Protein AF-A0A917VV11-F1 (afdb_monomer_lite)

Foldseek 3Di:
DDDDPDDPPVPPPDLVVQLVVQLVVLVVCVVVVQWDDDNSSVLSVVLSVLVVVVVVCPPPPPDPPVVSVVVSCVVSCCVTGNDHD

Organism: NCBI:txid382504

Secondary structure (DSSP, 8-state):
----------PPPPHHHHHHHHHHHHHHHHHTTSB-S--HHHHHHHHHHHHHHHHTTTT-TT--HHHHHHHHHHHHHHHHBSS--

InterPro domains:
  IPR036271 Tetracyclin repressor-like, C-terminal domain superfamily [SSF48498] (16-76)

pLDDT: mean 88.15, std 16.26, range [47.91, 98.44]

Sequence (85 aa):
MYFQPESASAAPPPADGLVRHLEGFLRSGQETGEFRPFATRPMAIAIRAAVDAAGGRIADPGFDIDSYTTELVTMVDRATRKNPS

Structure (mmCIF, N/CA/C/O backbone):
data_AF-A0A917VV11-F1
#
_entry.id   AF-A0A917VV11-F1
#
loop_
_atom_site.group_PDB
_atom_site.id
_atom_site.type_symbol
_atom_site.label_atom_id
_atom_site.label_alt_id
_atom_site.label_comp_id
_atom_site.label_asym_id
_atom_site.label_entity_id
_atom_site.label_seq_id
_atom_site.pdbx_PDB_ins_code
_atom_site.Cartn_x
_atom_site.Cartn_y
_atom_site.Cartn_z
_atom_site.occupancy
_atom_site.B_iso_or_equiv
_atom_site.auth_seq_id
_atom_site.auth_comp_id
_atom_site.auth_asym_id
_atom_site.auth_atom_id
_atom_site.pdbx_PDB_model_num
ATOM 1 N N . MET A 1 1 ? 40.333 28.365 12.463 1.00 47.91 1 MET A N 1
ATOM 2 C CA . MET A 1 1 ? 39.704 27.072 12.801 1.00 47.91 1 MET A CA 1
ATOM 3 C C . MET A 1 1 ? 38.197 27.254 12.733 1.00 47.91 1 MET A C 1
ATOM 5 O O . MET A 1 1 ? 37.653 27.875 13.633 1.00 47.91 1 MET A O 1
ATOM 9 N N . TYR A 1 2 ? 37.543 26.787 11.668 1.00 49.59 2 TYR A N 1
ATOM 10 C CA . TYR A 1 2 ? 36.083 26.671 11.636 1.00 49.59 2 TYR A CA 1
ATOM 11 C C . TYR A 1 2 ? 35.733 25.190 11.738 1.00 49.59 2 TYR A C 1
ATOM 13 O O . TYR A 1 2 ? 36.101 24.405 10.869 1.00 49.59 2 TYR A O 1
ATOM 21 N N . PHE A 1 3 ? 35.064 24.818 12.825 1.00 60.38 3 PHE A N 1
ATOM 22 C CA . PHE A 1 3 ? 34.352 23.555 12.929 1.00 60.38 3 PHE A CA 1
ATOM 23 C C . PHE A 1 3 ? 33.068 23.706 12.111 1.00 60.38 3 PHE A C 1
ATOM 25 O O . PHE A 1 3 ? 32.163 24.438 12.508 1.00 60.38 3 PHE A O 1
ATOM 32 N N . GLN A 1 4 ? 33.018 23.076 10.941 1.00 53.56 4 GLN A N 1
ATOM 33 C CA . GLN A 1 4 ? 31.760 22.804 10.257 1.00 53.56 4 GLN A CA 1
ATOM 34 C C . GLN A 1 4 ? 31.357 21.376 10.641 1.00 53.56 4 GLN A C 1
ATOM 36 O O . GLN A 1 4 ? 32.012 20.443 10.175 1.00 53.56 4 GLN A O 1
ATOM 41 N N . PRO A 1 5 ? 30.350 21.160 11.509 1.00 51.62 5 PRO A N 1
ATOM 42 C CA . PRO A 1 5 ? 29.795 19.831 11.668 1.00 51.62 5 PRO A CA 1
ATOM 43 C C . PRO A 1 5 ? 28.954 19.525 10.431 1.00 51.62 5 PRO A C 1
ATOM 45 O O . PRO A 1 5 ? 28.000 20.235 10.122 1.00 51.62 5 PRO A O 1
ATOM 48 N N . GLU A 1 6 ? 29.421 18.505 9.723 1.00 51.50 6 GLU A N 1
ATOM 49 C CA . GLU A 1 6 ? 28.765 17.643 8.745 1.00 51.50 6 GLU A CA 1
ATOM 50 C C . GLU A 1 6 ? 27.438 18.133 8.156 1.00 51.50 6 GLU A C 1
ATOM 52 O O . GLU A 1 6 ? 26.397 18.192 8.815 1.00 51.50 6 GLU A O 1
ATOM 57 N N . SER A 1 7 ? 27.474 18.355 6.839 1.00 52.09 7 SER A N 1
ATOM 58 C CA . SER A 1 7 ? 26.332 18.152 5.956 1.00 52.09 7 SER A CA 1
ATOM 59 C C . SER A 1 7 ? 25.566 16.920 6.425 1.00 52.09 7 SER A C 1
ATOM 61 O O . SER A 1 7 ? 26.107 15.818 6.375 1.00 52.09 7 SER A O 1
ATOM 63 N N . ALA A 1 8 ? 24.336 17.107 6.910 1.00 58.66 8 ALA A N 1
ATOM 64 C CA . ALA A 1 8 ? 23.449 16.002 7.229 1.00 58.66 8 ALA A CA 1
ATOM 65 C C . ALA A 1 8 ? 23.375 15.109 5.990 1.00 58.66 8 ALA A C 1
ATOM 67 O O . ALA A 1 8 ? 22.789 15.476 4.971 1.00 58.66 8 ALA A O 1
ATOM 68 N N . SER A 1 9 ? 24.077 13.981 6.069 1.00 52.19 9 SER A N 1
ATOM 69 C CA . SER A 1 9 ? 24.093 12.956 5.050 1.00 52.19 9 SER A CA 1
ATOM 70 C C . SER A 1 9 ? 22.646 12.635 4.714 1.00 52.19 9 SER A C 1
ATOM 72 O O . SER A 1 9 ? 21.861 12.289 5.599 1.00 52.19 9 SER A O 1
ATOM 74 N N . ALA A 1 10 ? 22.298 12.749 3.435 1.00 62.38 10 ALA A N 1
ATOM 75 C CA . ALA A 1 10 ? 21.037 12.291 2.867 1.00 62.38 10 ALA A CA 1
ATOM 76 C C . ALA A 1 10 ? 20.962 10.751 2.870 1.00 62.38 10 ALA A C 1
ATOM 78 O O . ALA A 1 10 ? 20.504 10.133 1.910 1.00 62.38 10 ALA A O 1
ATOM 79 N N . ALA A 1 11 ? 21.458 10.113 3.933 1.00 52.53 11 ALA A N 1
ATOM 80 C CA . ALA A 1 11 ? 21.179 8.727 4.202 1.00 52.53 11 ALA A CA 1
ATOM 81 C C . ALA A 1 11 ? 19.655 8.614 4.317 1.00 52.53 11 ALA A C 1
ATOM 83 O O . ALA A 1 11 ? 19.042 9.392 5.062 1.00 52.53 11 ALA A O 1
ATOM 84 N N . PRO A 1 12 ? 19.021 7.695 3.568 1.00 58.41 12 PRO A N 1
ATOM 85 C CA . PRO A 1 12 ? 17.600 7.469 3.724 1.00 58.41 12 PRO A CA 1
ATOM 86 C C . PRO A 1 12 ? 17.330 7.213 5.211 1.00 58.41 12 PRO A C 1
ATOM 88 O O . PRO A 1 12 ? 18.139 6.543 5.868 1.00 58.41 12 PRO A O 1
ATOM 91 N N . PRO A 1 13 ? 16.240 7.770 5.768 1.00 56.34 13 PRO A N 1
ATOM 92 C CA . PRO A 1 13 ? 15.900 7.530 7.159 1.00 56.34 13 PRO A CA 1
ATOM 93 C C . PRO A 1 13 ? 15.936 6.020 7.415 1.00 56.34 13 PRO A C 1
ATOM 95 O O . PRO A 1 13 ? 15.535 5.254 6.529 1.00 56.34 13 PRO A O 1
ATOM 98 N N . PRO A 1 14 ? 16.416 5.575 8.593 1.00 64.88 14 PRO A N 1
ATOM 99 C CA . PRO A 1 14 ? 16.458 4.158 8.920 1.00 64.88 14 PRO A CA 1
ATOM 100 C C . PRO A 1 14 ? 15.112 3.526 8.571 1.00 64.88 14 PRO A C 1
ATOM 102 O O . PRO A 1 14 ? 14.077 4.133 8.854 1.00 64.88 14 PRO A O 1
ATOM 105 N N . ALA A 1 15 ? 15.103 2.339 7.959 1.00 69.12 15 ALA A N 1
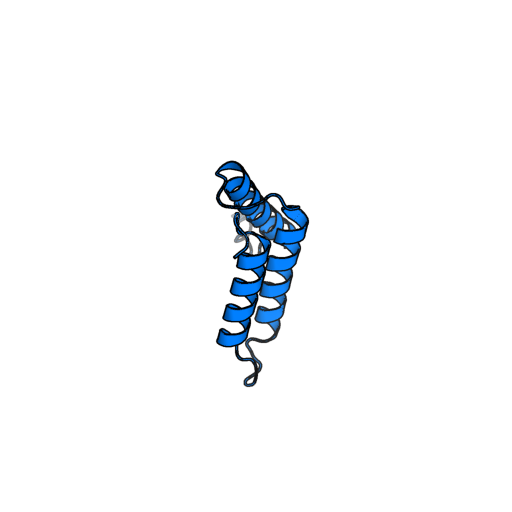ATOM 106 C CA . ALA A 1 15 ? 13.866 1.694 7.499 1.00 69.12 15 ALA A CA 1
ATOM 107 C C . ALA A 1 15 ? 12.784 1.644 8.600 1.00 69.12 15 ALA A C 1
ATOM 109 O O . ALA A 1 15 ? 11.593 1.804 8.338 1.00 69.12 15 ALA A O 1
ATOM 110 N N . ASP A 1 16 ? 13.214 1.540 9.858 1.00 81.56 16 ASP A N 1
ATOM 111 C CA . ASP A 1 16 ? 12.371 1.599 11.050 1.00 81.56 16 ASP A CA 1
ATOM 112 C C . ASP A 1 16 ? 11.635 2.949 11.241 1.00 81.56 16 ASP A C 1
ATOM 114 O O . ASP A 1 16 ? 10.488 2.977 11.680 1.00 81.56 16 ASP A O 1
ATOM 118 N N . GLY A 1 17 ? 12.229 4.081 10.851 1.00 90.81 17 GLY A N 1
ATOM 119 C CA . GLY A 1 17 ? 11.578 5.397 10.851 1.00 90.81 17 GLY A CA 1
ATOM 120 C C . GLY A 1 17 ? 10.452 5.516 9.820 1.00 90.81 17 GLY A C 1
ATOM 121 O O . GLY A 1 17 ? 9.391 6.053 10.133 1.00 90.81 17 GLY A O 1
ATOM 122 N N . LEU A 1 18 ? 10.649 4.959 8.622 1.00 93.38 18 LEU A N 1
ATOM 123 C CA . LEU A 1 18 ? 9.638 4.950 7.555 1.00 93.38 18 LEU A CA 1
ATOM 124 C C . LEU A 1 18 ? 8.464 4.040 7.914 1.00 93.38 18 LEU A C 1
ATOM 126 O O . LEU A 1 18 ? 7.307 4.421 7.742 1.00 93.38 18 LEU A O 1
ATOM 130 N N . VAL A 1 19 ? 8.761 2.871 8.486 1.00 96.81 19 VAL A N 1
ATOM 131 C CA . VAL A 1 19 ? 7.740 1.958 9.010 1.00 96.81 19 VAL A CA 1
ATOM 132 C C . VAL A 1 19 ? 6.937 2.621 10.128 1.00 96.81 19 VAL A C 1
ATOM 134 O O . VAL A 1 19 ? 5.713 2.559 10.093 1.00 96.81 19 VAL A O 1
ATOM 137 N N . ARG A 1 20 ? 7.585 3.294 11.092 1.00 96.81 20 ARG A N 1
ATOM 138 C CA . ARG A 1 20 ? 6.877 4.022 12.162 1.00 96.81 20 ARG A CA 1
ATOM 139 C C . ARG A 1 20 ? 5.963 5.117 11.624 1.00 96.81 20 ARG A C 1
ATOM 141 O O 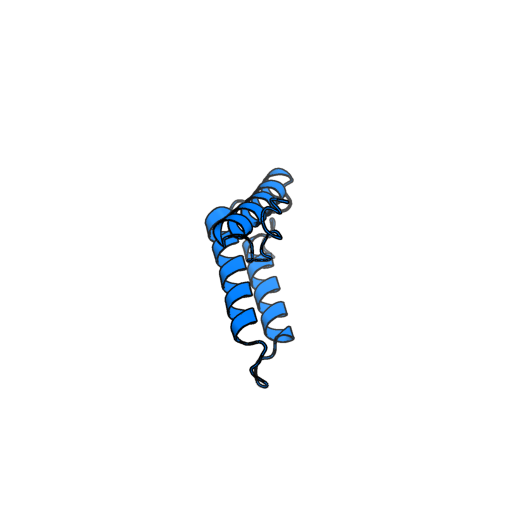. ARG A 1 20 ? 4.846 5.269 12.107 1.00 96.81 20 ARG A O 1
ATOM 148 N N . HIS A 1 21 ? 6.435 5.887 10.647 1.00 96.50 21 HIS A N 1
ATOM 149 C CA . HIS A 1 21 ? 5.638 6.958 10.060 1.00 96.50 21 HIS A CA 1
ATOM 150 C C . HIS A 1 21 ? 4.388 6.404 9.363 1.00 96.50 21 HIS A C 1
ATOM 152 O O . HIS A 1 21 ? 3.278 6.867 9.620 1.00 96.50 21 HIS A O 1
ATOM 158 N N . LEU A 1 22 ? 4.554 5.344 8.565 1.00 97.38 22 LEU A N 1
ATOM 159 C CA . LEU A 1 22 ? 3.441 4.664 7.908 1.00 97.38 22 LEU A CA 1
ATOM 160 C C . LEU A 1 22 ? 2.479 4.007 8.908 1.00 97.38 22 LEU A C 1
ATOM 162 O O . LEU A 1 22 ? 1.266 4.096 8.743 1.00 97.38 22 LEU A O 1
ATOM 166 N N . GLU A 1 23 ? 2.998 3.396 9.975 1.00 98.31 23 GLU A N 1
ATOM 167 C CA . GLU A 1 23 ? 2.181 2.865 11.071 1.00 98.31 23 GLU A CA 1
ATOM 168 C C . GLU A 1 23 ? 1.281 3.954 11.681 1.00 98.31 23 GLU A C 1
ATOM 170 O O . GLU A 1 23 ? 0.110 3.691 11.958 1.00 98.31 23 GLU A O 1
ATOM 175 N N . GLY A 1 24 ? 1.805 5.175 11.847 1.00 98.00 24 GLY A N 1
ATOM 176 C CA . GLY A 1 24 ? 1.052 6.335 12.327 1.00 98.00 24 GLY A CA 1
ATOM 177 C C . GLY A 1 24 ? -0.119 6.708 11.416 1.00 98.00 24 GLY A C 1
ATOM 178 O O . GLY A 1 24 ? -1.231 6.897 11.905 1.00 98.00 24 GLY A O 1
ATOM 179 N N . PHE A 1 25 ? 0.091 6.735 10.096 1.00 97.56 25 PHE A N 1
ATOM 180 C CA . PHE A 1 25 ? -0.993 6.988 9.138 1.00 97.56 25 PHE A CA 1
ATOM 181 C C . PHE A 1 25 ? -2.066 5.902 9.166 1.00 97.56 25 PHE A C 1
ATOM 183 O O . PHE A 1 25 ? -3.256 6.208 9.207 1.00 97.56 25 PHE A O 1
ATOM 190 N N . LEU A 1 26 ? -1.658 4.632 9.195 1.00 98.00 26 LEU A N 1
ATOM 191 C CA . LEU A 1 26 ? -2.596 3.511 9.255 1.00 98.00 26 LEU A CA 1
ATOM 192 C C . LEU A 1 26 ? -3.42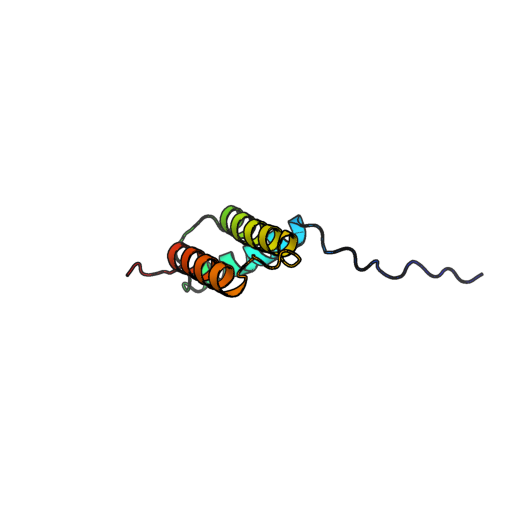9 3.540 10.542 1.00 98.00 26 LEU A C 1
ATOM 194 O O . LEU A 1 26 ? -4.619 3.237 10.511 1.00 98.00 26 LEU A O 1
ATOM 198 N N . ARG A 1 27 ? -2.816 3.927 11.665 1.00 98.44 27 ARG A N 1
ATOM 199 C CA . ARG A 1 27 ? -3.505 4.103 12.947 1.00 98.44 27 ARG A CA 1
ATOM 200 C C . ARG A 1 27 ? -4.503 5.256 12.892 1.00 98.44 27 ARG A C 1
ATOM 202 O O . ARG A 1 27 ? -5.653 5.059 13.266 1.00 98.44 27 ARG A O 1
ATOM 209 N N . SER A 1 28 ? -4.098 6.404 12.352 1.00 97.94 28 SER A N 1
ATOM 210 C CA . SER A 1 28 ? -4.993 7.550 12.179 1.00 97.94 28 SER A CA 1
ATOM 211 C C . SER A 1 28 ? -6.211 7.194 11.319 1.00 97.94 28 SER A C 1
ATOM 213 O O . SER A 1 28 ? -7.329 7.484 11.728 1.00 97.94 28 SER A O 1
ATOM 215 N N . GLY A 1 29 ? -6.032 6.471 10.206 1.00 96.12 29 GLY A N 1
ATOM 216 C CA . GLY A 1 29 ? -7.153 6.019 9.372 1.00 96.12 29 GLY A CA 1
ATOM 217 C C . GLY A 1 29 ? -8.097 5.026 10.070 1.00 96.12 29 GLY A C 1
ATOM 218 O O . GLY A 1 29 ? -9.290 4.977 9.771 1.00 96.12 29 GLY A O 1
ATOM 219 N N . GLN A 1 30 ? -7.604 4.235 11.031 1.00 97.38 30 GLN A N 1
ATOM 220 C CA . GLN A 1 30 ? -8.472 3.414 11.888 1.00 97.38 30 GLN A CA 1
ATOM 221 C C . GLN A 1 30 ? -9.251 4.272 12.891 1.00 97.38 30 GLN A C 1
ATOM 223 O O . GLN A 1 30 ? -10.442 4.041 13.091 1.00 97.38 30 GLN A O 1
ATOM 228 N N . GLU A 1 31 ? -8.602 5.268 13.498 1.00 97.19 31 GLU A N 1
ATOM 229 C CA . GLU A 1 31 ? -9.208 6.186 14.471 1.00 97.19 31 GLU A CA 1
ATOM 230 C C . GLU A 1 31 ? -10.295 7.071 13.839 1.00 97.19 31 GLU A C 1
ATOM 232 O O . GLU A 1 31 ? -11.330 7.304 14.463 1.00 97.19 31 GLU A O 1
ATOM 237 N N . THR A 1 32 ? -10.114 7.503 12.586 1.00 96.38 32 THR A N 1
ATOM 238 C CA . THR A 1 32 ? -11.131 8.243 11.812 1.00 96.38 32 THR A CA 1
ATOM 239 C C . THR A 1 32 ? -12.206 7.333 11.214 1.00 96.38 32 THR A C 1
ATOM 241 O O . THR A 1 32 ? -13.227 7.807 10.711 1.00 96.38 32 THR A O 1
ATOM 244 N N . GLY A 1 33 ? -12.022 6.012 11.294 1.00 94.62 33 GLY A N 1
ATOM 245 C CA . GLY A 1 33 ? -12.963 5.026 10.778 1.00 94.62 33 GLY A CA 1
ATOM 246 C C . GLY A 1 33 ? -12.992 4.930 9.252 1.00 94.62 33 GLY A C 1
ATOM 247 O O . GLY A 1 33 ? -14.004 4.466 8.720 1.00 94.62 33 GLY A O 1
ATOM 248 N N . GLU A 1 34 ? -11.925 5.351 8.570 1.00 94.38 34 GLU A N 1
ATOM 249 C CA . GLU A 1 34 ? -11.673 5.120 7.139 1.00 94.38 34 GLU A CA 1
ATOM 250 C C . GLU A 1 34 ? -11.255 3.664 6.885 1.00 94.38 34 GLU A C 1
ATOM 252 O O . GLU A 1 34 ? -11.669 3.035 5.909 1.00 94.38 34 GLU A O 1
ATOM 257 N N . PHE A 1 35 ? -10.488 3.100 7.818 1.00 97.19 35 PHE A N 1
ATOM 258 C CA . PHE A 1 35 ? -9.981 1.738 7.757 1.00 97.19 35 PHE A CA 1
ATOM 259 C C . PHE A 1 35 ? -10.697 0.793 8.723 1.00 97.19 35 PHE A C 1
ATOM 261 O O . PHE A 1 35 ? -11.142 1.176 9.806 1.00 97.19 35 PHE A O 1
ATOM 268 N N . ARG A 1 36 ? -10.772 -0.489 8.350 1.00 96.88 36 ARG A N 1
ATOM 269 C CA . ARG A 1 36 ? -11.176 -1.558 9.275 1.00 96.88 36 ARG A CA 1
ATOM 270 C C . ARG A 1 36 ? -10.093 -1.804 10.341 1.00 96.88 36 ARG A C 1
ATOM 272 O O . ARG A 1 36 ? -8.930 -1.456 10.130 1.00 96.88 36 ARG A O 1
ATOM 279 N N . PRO A 1 37 ? -10.409 -2.530 11.426 1.00 96.81 37 PRO A N 1
ATOM 280 C CA . PRO A 1 37 ? -9.390 -3.023 12.347 1.00 96.81 37 PRO A CA 1
ATOM 281 C C . PRO A 1 37 ? -8.419 -4.010 11.672 1.00 96.81 37 PRO A C 1
ATOM 283 O O . PRO A 1 37 ? -8.834 -4.995 11.055 1.00 96.81 37 PRO A O 1
ATOM 286 N N . PHE A 1 38 ? -7.119 -3.759 11.821 1.00 96.88 38 PHE A N 1
ATOM 287 C CA . PHE A 1 38 ? -5.999 -4.645 11.478 1.00 96.88 38 PHE A CA 1
ATOM 288 C C . PHE A 1 38 ? -4.747 -4.260 12.282 1.00 96.88 38 PHE A C 1
ATOM 290 O O . PHE A 1 38 ? -4.661 -3.162 12.832 1.00 96.88 38 PHE A O 1
ATOM 297 N N . ALA A 1 39 ? -3.745 -5.138 12.330 1.00 97.88 39 ALA A N 1
ATOM 298 C CA . ALA A 1 39 ? -2.469 -4.821 12.967 1.00 97.88 39 ALA A CA 1
ATOM 299 C C . ALA A 1 39 ? -1.673 -3.815 12.108 1.00 97.88 39 ALA A C 1
ATOM 301 O O . ALA A 1 39 ? -1.141 -4.168 11.054 1.00 97.88 39 ALA A O 1
ATOM 302 N N . THR A 1 40 ? -1.596 -2.557 12.552 1.00 98.06 40 THR A N 1
ATOM 303 C CA . THR A 1 40 ? -0.996 -1.445 11.789 1.00 98.06 40 THR A CA 1
ATOM 304 C C . THR A 1 40 ? 0.495 -1.637 11.527 1.00 98.06 40 THR A C 1
ATOM 306 O O . THR A 1 40 ? 0.952 -1.401 10.412 1.00 98.06 40 THR A O 1
ATOM 309 N N . ARG A 1 41 ? 1.255 -2.127 12.515 1.00 97.19 41 ARG A N 1
ATOM 310 C CA . ARG A 1 41 ? 2.704 -2.340 12.380 1.00 97.19 41 ARG A CA 1
ATOM 311 C C . ARG A 1 41 ? 3.057 -3.413 11.334 1.00 97.19 41 ARG A C 1
ATOM 313 O O . ARG A 1 41 ? 3.841 -3.097 10.441 1.00 97.19 41 ARG A O 1
ATOM 320 N N . PRO A 1 42 ? 2.485 -4.634 11.360 1.00 97.88 42 PRO A N 1
ATOM 321 C CA . PRO A 1 42 ? 2.674 -5.602 10.278 1.00 97.88 42 PRO A CA 1
ATOM 322 C C . PRO A 1 42 ? 2.269 -5.073 8.897 1.00 97.88 42 PRO A C 1
ATOM 324 O O . PRO A 1 42 ? 2.999 -5.288 7.935 1.00 97.88 42 PRO A O 1
ATOM 327 N N . MET A 1 43 ? 1.153 -4.340 8.797 1.00 98.12 43 MET A N 1
ATOM 328 C CA . MET A 1 43 ? 0.709 -3.754 7.526 1.00 98.12 43 MET A CA 1
ATOM 329 C C . MET A 1 43 ? 1.703 -2.706 6.995 1.00 98.12 43 MET A C 1
ATOM 331 O O . MET A 1 43 ? 2.045 -2.724 5.815 1.00 98.12 43 MET A O 1
ATOM 335 N N . ALA A 1 44 ? 2.241 -1.847 7.867 1.00 98.19 44 ALA A N 1
ATOM 336 C CA . ALA A 1 44 ? 3.271 -0.876 7.500 1.00 98.19 44 ALA A CA 1
ATOM 337 C C . ALA A 1 44 ? 4.557 -1.553 6.996 1.00 98.19 44 ALA A C 1
ATOM 339 O O . ALA A 1 44 ? 5.133 -1.123 5.998 1.00 98.19 44 ALA A O 1
ATOM 340 N N . ILE A 1 45 ? 4.993 -2.631 7.659 1.00 97.75 45 ILE A N 1
ATOM 341 C CA . ILE A 1 45 ? 6.154 -3.422 7.225 1.00 97.75 45 ILE A CA 1
ATOM 342 C C . ILE A 1 45 ? 5.896 -4.032 5.843 1.00 97.75 45 ILE A C 1
ATOM 344 O O . ILE A 1 45 ? 6.759 -3.936 4.975 1.00 97.75 45 ILE A O 1
ATOM 348 N N . ALA A 1 46 ? 4.716 -4.618 5.624 1.00 98.00 46 ALA A N 1
ATOM 349 C CA . ALA A 1 46 ? 4.362 -5.251 4.356 1.00 98.00 46 ALA A CA 1
ATOM 350 C C . ALA A 1 46 ? 4.366 -4.253 3.187 1.00 98.00 46 ALA A C 1
ATOM 352 O O . ALA A 1 46 ? 5.006 -4.506 2.167 1.00 98.00 46 ALA A O 1
ATOM 353 N N . ILE A 1 47 ? 3.723 -3.092 3.357 1.00 97.69 47 ILE A N 1
ATOM 354 C CA . ILE A 1 47 ? 3.715 -2.023 2.348 1.00 97.69 47 ILE A CA 1
ATOM 355 C C . ILE A 1 47 ? 5.144 -1.547 2.066 1.00 97.69 47 ILE A C 1
ATOM 357 O O . ILE A 1 47 ? 5.540 -1.430 0.907 1.00 97.69 47 ILE A O 1
ATOM 361 N N . ARG A 1 48 ? 5.944 -1.300 3.114 1.00 96.25 48 ARG A N 1
ATOM 362 C CA . ARG A 1 48 ? 7.315 -0.812 2.941 1.00 96.25 48 ARG A CA 1
ATOM 363 C C . ARG A 1 48 ? 8.191 -1.819 2.197 1.00 96.25 48 ARG A C 1
ATOM 365 O O . ARG A 1 48 ? 8.876 -1.433 1.256 1.00 96.25 48 ARG A O 1
ATOM 372 N N . ALA A 1 49 ? 8.112 -3.093 2.572 1.00 96.56 49 ALA A N 1
ATOM 373 C CA . ALA A 1 49 ? 8.846 -4.165 1.911 1.00 96.56 49 ALA A CA 1
ATOM 374 C C . ALA A 1 49 ? 8.465 -4.293 0.427 1.00 96.56 49 ALA A C 1
ATOM 376 O O . ALA A 1 49 ? 9.342 -4.486 -0.413 1.00 96.56 49 ALA A O 1
ATOM 377 N N . ALA A 1 50 ? 7.182 -4.136 0.086 1.00 97.19 50 ALA A N 1
ATOM 378 C CA . ALA A 1 50 ? 6.731 -4.144 -1.304 1.00 97.19 50 ALA A CA 1
ATOM 379 C C . ALA A 1 50 ? 7.287 -2.950 -2.105 1.00 97.19 50 ALA A C 1
ATOM 381 O O . ALA A 1 50 ? 7.703 -3.115 -3.251 1.00 97.19 50 ALA A O 1
ATOM 382 N N . VAL A 1 51 ? 7.354 -1.756 -1.513 1.00 95.81 51 VAL A N 1
ATOM 383 C CA . VAL A 1 51 ? 7.965 -0.583 -2.164 1.00 95.81 51 VAL A CA 1
ATOM 384 C C . VAL A 1 51 ? 9.470 -0.778 -2.362 1.00 95.81 51 VAL A C 1
ATOM 386 O O . VAL A 1 51 ? 9.983 -0.535 -3.454 1.00 95.81 51 VAL A O 1
ATOM 389 N N . ASP A 1 52 ? 10.179 -1.274 -1.346 1.00 95.00 52 ASP A N 1
ATOM 390 C CA . ASP A 1 52 ? 11.620 -1.538 -1.441 1.00 95.00 52 ASP A CA 1
ATOM 391 C C . ASP A 1 52 ? 11.920 -2.614 -2.512 1.00 95.00 52 ASP A C 1
ATOM 393 O O . ASP A 1 52 ? 12.874 -2.486 -3.283 1.00 95.00 52 ASP A O 1
ATOM 397 N N . ALA A 1 53 ? 11.062 -3.635 -2.636 1.00 94.94 53 ALA A N 1
ATOM 398 C CA . ALA A 1 53 ? 11.170 -4.663 -3.671 1.00 94.94 53 ALA A CA 1
ATOM 399 C C . ALA A 1 53 ? 10.980 -4.116 -5.097 1.00 94.94 53 ALA A C 1
ATOM 401 O O . ALA A 1 53 ? 11.646 -4.596 -6.020 1.00 94.94 53 ALA A O 1
ATOM 402 N N . ALA A 1 54 ? 10.102 -3.126 -5.283 1.00 95.75 54 ALA A N 1
ATOM 403 C CA . ALA A 1 54 ? 9.935 -2.438 -6.562 1.00 95.75 54 ALA A CA 1
ATOM 404 C C . ALA A 1 54 ? 11.167 -1.594 -6.902 1.00 95.75 54 ALA A C 1
ATOM 406 O O . ALA A 1 54 ? 11.660 -1.658 -8.024 1.00 95.75 54 ALA A O 1
ATOM 407 N N . GLY A 1 55 ? 11.716 -0.873 -5.916 1.00 93.50 55 GLY A N 1
ATOM 408 C CA . GLY A 1 55 ? 12.925 -0.062 -6.081 1.00 93.50 55 GLY A CA 1
ATOM 409 C C . GLY A 1 55 ? 14.106 -0.857 -6.645 1.00 93.50 55 GLY A C 1
ATOM 410 O O . GLY A 1 55 ? 14.795 -0.386 -7.547 1.00 93.50 55 GLY A O 1
ATOM 411 N N . GLY A 1 56 ? 14.286 -2.102 -6.190 1.00 93.00 56 GLY A N 1
ATOM 412 C CA . GLY A 1 56 ? 15.323 -3.007 -6.702 1.00 93.00 56 GLY A CA 1
ATOM 413 C C . GLY A 1 56 ? 15.116 -3.506 -8.140 1.00 93.00 56 GLY A C 1
ATOM 414 O O . GLY A 1 56 ? 16.016 -4.138 -8.685 1.00 93.00 56 GLY A O 1
ATOM 415 N N . ARG A 1 57 ? 13.954 -3.249 -8.755 1.00 95.50 57 ARG A N 1
ATOM 416 C CA . ARG A 1 57 ? 13.574 -3.726 -10.098 1.00 95.50 57 ARG A CA 1
ATOM 417 C C . ARG A 1 57 ? 13.446 -2.617 -11.140 1.00 95.50 57 ARG A C 1
ATOM 419 O O . ARG A 1 57 ? 13.283 -2.926 -12.308 1.00 95.50 57 ARG A O 1
ATOM 426 N N . ILE A 1 58 ? 13.578 -1.343 -10.762 1.00 93.56 58 ILE A N 1
ATOM 427 C CA . ILE A 1 58 ? 13.396 -0.201 -11.685 1.00 93.56 58 ILE A CA 1
ATOM 428 C C . ILE A 1 58 ? 14.353 -0.251 -12.890 1.00 93.56 58 ILE A C 1
ATOM 430 O O . ILE A 1 58 ? 14.024 0.250 -13.960 1.00 93.56 58 ILE A O 1
ATOM 434 N N . ALA A 1 59 ? 15.536 -0.851 -12.735 1.00 94.50 59 ALA A N 1
ATOM 435 C CA . ALA A 1 59 ? 16.508 -0.986 -13.820 1.00 94.50 59 ALA A CA 1
ATOM 436 C C . ALA A 1 59 ? 16.223 -2.161 -14.780 1.00 94.50 59 ALA A C 1
ATOM 438 O O . ALA A 1 59 ? 16.905 -2.273 -15.796 1.00 94.50 59 ALA A O 1
ATOM 439 N N . ASP A 1 60 ? 15.269 -3.043 -14.464 1.00 96.31 60 ASP A N 1
ATOM 440 C CA . ASP A 1 60 ? 14.878 -4.175 -15.308 1.00 96.31 60 ASP A CA 1
ATOM 441 C C . ASP A 1 60 ? 13.891 -3.708 -16.397 1.00 96.31 60 ASP A C 1
ATOM 443 O O . ASP A 1 60 ? 12.770 -3.318 -16.065 1.00 96.31 60 ASP A O 1
ATOM 447 N N . PRO A 1 61 ? 14.249 -3.772 -17.698 1.00 94.81 61 PRO A N 1
ATOM 448 C CA . PRO A 1 61 ? 13.355 -3.368 -18.785 1.00 94.81 61 PRO A CA 1
ATOM 449 C C . PRO A 1 61 ? 12.067 -4.197 -18.883 1.00 94.81 61 PRO A C 1
ATOM 451 O O . PRO A 1 61 ? 11.119 -3.763 -19.532 1.00 94.81 61 PRO A O 1
ATOM 454 N N . GLY A 1 62 ? 12.038 -5.398 -18.297 1.00 97.31 62 GLY A N 1
ATOM 455 C CA . GLY A 1 62 ? 10.857 -6.258 -18.252 1.00 97.31 62 GLY A CA 1
ATOM 456 C C . GLY A 1 62 ? 9.935 -5.987 -17.062 1.00 97.31 62 GLY A C 1
ATOM 457 O O . GLY A 1 62 ? 8.865 -6.592 -16.980 1.00 97.31 62 GLY A O 1
ATOM 458 N N . PHE A 1 63 ? 10.327 -5.114 -16.130 1.00 97.62 63 PHE A N 1
ATOM 459 C CA . PHE A 1 63 ? 9.517 -4.812 -14.958 1.00 97.62 63 PHE A CA 1
ATOM 460 C C . PHE A 1 63 ? 8.426 -3.792 -15.290 1.00 97.62 63 PHE A C 1
ATOM 462 O O . PHE A 1 63 ? 8.672 -2.592 -15.406 1.00 97.62 63 PHE A O 1
ATOM 469 N N . ASP A 1 64 ? 7.193 -4.281 -15.396 1.00 97.50 64 ASP A N 1
ATOM 470 C CA . ASP A 1 64 ? 6.005 -3.441 -15.521 1.00 97.50 64 ASP A CA 1
ATOM 471 C C . ASP A 1 64 ? 5.635 -2.832 -14.156 1.00 97.50 64 ASP A C 1
ATOM 473 O O . ASP A 1 64 ? 4.911 -3.423 -13.344 1.00 97.50 64 ASP A O 1
ATOM 477 N N . ILE A 1 65 ? 6.179 -1.641 -13.892 1.00 96.56 65 ILE A N 1
ATOM 478 C CA . ILE A 1 65 ? 5.941 -0.891 -12.655 1.00 96.56 65 ILE A CA 1
ATOM 479 C C . ILE A 1 65 ? 4.477 -0.460 -12.502 1.00 96.56 65 ILE A C 1
ATOM 481 O O . ILE A 1 65 ? 3.982 -0.383 -11.374 1.00 96.56 65 ILE A O 1
ATOM 485 N N . ASP A 1 66 ? 3.771 -0.216 -13.605 1.00 97.12 66 ASP A N 1
ATOM 486 C CA . ASP A 1 66 ? 2.386 0.253 -13.583 1.00 97.12 66 ASP A CA 1
ATOM 487 C C . ASP A 1 66 ? 1.448 -0.880 -13.157 1.00 97.12 66 ASP A C 1
ATOM 489 O O . ASP A 1 66 ? 0.635 -0.713 -12.236 1.00 97.12 66 ASP A O 1
ATOM 493 N N . SER A 1 67 ? 1.619 -2.071 -13.741 1.00 97.94 67 SER A N 1
ATOM 494 C CA . SER A 1 67 ? 0.900 -3.276 -13.314 1.00 97.94 67 SER A CA 1
ATOM 495 C C . SER A 1 67 ? 1.232 -3.646 -11.866 1.00 97.94 67 SER A C 1
ATOM 497 O O . SER A 1 67 ? 0.326 -3.910 -11.073 1.00 97.94 67 SER A O 1
ATOM 499 N N . TYR A 1 68 ? 2.512 -3.597 -11.474 1.00 97.94 68 TYR A N 1
ATOM 500 C CA . TYR A 1 68 ? 2.923 -3.852 -10.088 1.00 97.94 68 TYR A CA 1
ATOM 501 C C . TYR A 1 68 ? 2.244 -2.899 -9.095 1.00 97.94 68 TYR A C 1
ATOM 503 O O . TYR A 1 68 ? 1.744 -3.322 -8.049 1.00 97.94 68 TYR A O 1
ATOM 511 N N . THR A 1 69 ? 2.206 -1.608 -9.430 1.00 97.62 69 THR A N 1
ATOM 512 C CA . THR A 1 69 ? 1.597 -0.566 -8.595 1.00 97.62 69 THR A CA 1
ATOM 513 C C . THR A 1 69 ? 0.095 -0.789 -8.460 1.00 97.62 69 THR A C 1
ATOM 515 O O . THR A 1 69 ? -0.435 -0.733 -7.350 1.00 97.62 69 THR A O 1
ATOM 518 N N . THR A 1 70 ? -0.579 -1.100 -9.567 1.00 98.44 70 THR A N 1
ATOM 519 C CA . THR A 1 70 ? -2.025 -1.356 -9.603 1.00 98.44 70 THR A CA 1
ATOM 520 C C . THR A 1 70 ? -2.414 -2.521 -8.695 1.00 98.44 70 THR A C 1
ATOM 522 O O . THR A 1 70 ? -3.337 -2.400 -7.883 1.00 98.44 70 THR A O 1
ATOM 525 N N . GLU A 1 71 ? -1.679 -3.631 -8.769 1.00 98.38 71 GLU A N 1
ATOM 526 C CA . GLU A 1 71 ? -1.938 -4.801 -7.928 1.00 98.38 71 GLU A CA 1
ATOM 527 C C . GLU A 1 71 ? -1.615 -4.531 -6.455 1.00 98.38 71 GLU A C 1
ATOM 529 O O . GLU A 1 71 ? -2.399 -4.887 -5.572 1.00 98.38 71 GLU A O 1
ATOM 534 N N . LEU A 1 72 ? -0.508 -3.839 -6.159 1.00 98.12 72 LEU A N 1
ATOM 535 C CA . LEU A 1 72 ? -0.149 -3.493 -4.783 1.00 98.12 72 LEU A CA 1
ATOM 536 C C . LEU A 1 72 ? -1.200 -2.589 -4.129 1.00 98.12 72 LEU A C 1
ATOM 538 O O . LEU A 1 72 ? -1.624 -2.861 -3.004 1.00 98.12 72 LEU A O 1
ATOM 542 N N . VAL A 1 73 ? -1.658 -1.552 -4.835 1.00 97.94 73 VAL A N 1
ATOM 543 C CA . VAL A 1 73 ? -2.729 -0.666 -4.359 1.00 97.94 73 VAL A CA 1
ATO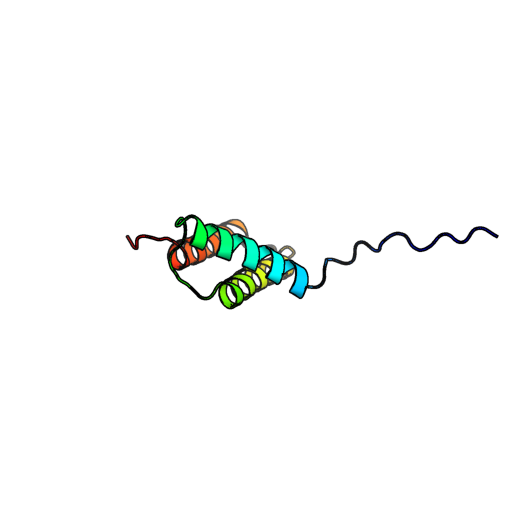M 544 C C . VAL A 1 73 ? -4.013 -1.458 -4.134 1.00 97.94 73 VAL A C 1
ATOM 546 O O . VAL A 1 73 ? -4.615 -1.337 -3.071 1.00 97.94 73 VAL A O 1
ATOM 549 N N . THR A 1 74 ? -4.397 -2.319 -5.079 1.00 97.94 74 THR A N 1
ATOM 550 C CA . THR A 1 74 ? -5.610 -3.144 -4.970 1.00 97.94 74 THR A CA 1
ATOM 551 C C . THR A 1 74 ? -5.559 -4.082 -3.763 1.00 97.94 74 THR A C 1
ATOM 553 O O . THR A 1 74 ? -6.540 -4.204 -3.026 1.00 97.94 74 THR A O 1
ATOM 556 N N . MET A 1 75 ? -4.422 -4.741 -3.524 1.00 97.69 75 MET A N 1
ATOM 557 C CA . MET A 1 75 ? -4.239 -5.620 -2.367 1.00 97.69 75 MET A CA 1
ATOM 558 C C . MET A 1 75 ? -4.338 -4.852 -1.048 1.00 97.69 75 MET A C 1
ATOM 560 O O . MET A 1 75 ? -5.029 -5.301 -0.132 1.00 97.69 75 MET A O 1
ATOM 564 N N . VAL A 1 76 ? -3.662 -3.704 -0.949 1.00 97.19 76 VAL A N 1
ATOM 565 C CA . VAL A 1 76 ? -3.661 -2.882 0.266 1.00 97.19 76 VAL A CA 1
ATOM 566 C C . VAL A 1 76 ? -5.050 -2.304 0.519 1.00 97.19 76 VAL A C 1
ATOM 568 O O . VAL A 1 76 ? -5.545 -2.441 1.632 1.00 97.19 76 VAL A O 1
ATOM 571 N N . ASP A 1 77 ? -5.715 -1.757 -0.501 1.00 96.56 77 ASP A N 1
ATOM 572 C CA . ASP A 1 77 ? -7.088 -1.248 -0.405 1.00 96.56 77 ASP A CA 1
ATOM 573 C C . ASP A 1 77 ? -8.047 -2.325 0.112 1.00 96.56 77 ASP A C 1
ATOM 575 O O . ASP A 1 77 ? -8.716 -2.142 1.129 1.00 96.56 77 ASP A O 1
ATOM 579 N N . ARG A 1 78 ? -8.047 -3.513 -0.504 1.00 96.44 78 ARG A N 1
ATOM 580 C CA . ARG A 1 78 ? -8.877 -4.639 -0.046 1.00 96.44 78 ARG A CA 1
ATOM 581 C C . ARG A 1 78 ? -8.551 -5.064 1.380 1.00 96.44 78 ARG A C 1
ATOM 583 O O . ARG A 1 78 ? -9.447 -5.446 2.133 1.00 96.44 78 ARG A O 1
ATOM 590 N N . ALA A 1 79 ? -7.279 -5.007 1.760 1.00 95.81 79 ALA A N 1
ATOM 591 C CA . ALA A 1 79 ? -6.845 -5.372 3.094 1.00 95.81 79 ALA A CA 1
ATOM 592 C C . ALA A 1 79 ? -7.207 -4.324 4.155 1.00 95.81 79 ALA A C 1
ATOM 594 O O . ALA A 1 79 ? -7.312 -4.710 5.320 1.00 95.81 79 ALA A O 1
ATOM 595 N N . THR A 1 80 ? -7.411 -3.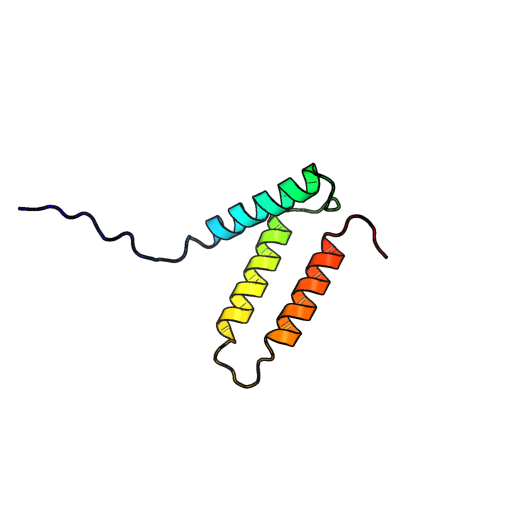050 3.812 1.00 95.94 80 THR A N 1
ATOM 596 C CA . THR A 1 80 ? -7.638 -1.962 4.784 1.00 95.94 80 THR A CA 1
ATOM 597 C C . THR A 1 80 ? -9.054 -1.388 4.764 1.00 95.94 80 THR A C 1
ATOM 599 O O . THR A 1 80 ? -9.489 -0.850 5.786 1.00 95.94 80 THR A O 1
ATOM 602 N N . ARG A 1 81 ? -9.803 -1.534 3.664 1.00 93.50 81 ARG A N 1
ATOM 603 C CA . ARG A 1 81 ? -11.156 -0.982 3.503 1.00 93.50 81 ARG A CA 1
ATOM 604 C C . ARG A 1 81 ? -12.125 -1.443 4.591 1.00 93.50 81 ARG A C 1
ATOM 606 O O . ARG A 1 81 ? -12.151 -2.608 4.989 1.00 93.50 81 ARG A O 1
ATOM 613 N N . LYS A 1 82 ? -12.967 -0.512 5.045 1.00 88.88 82 LYS A N 1
ATOM 614 C CA . LYS A 1 82 ? -13.956 -0.732 6.112 1.00 88.88 82 LYS A CA 1
ATOM 615 C C . LYS A 1 82 ? -15.059 -1.724 5.750 1.00 88.88 82 LYS A C 1
ATOM 617 O O . LYS A 1 82 ? -15.419 -2.562 6.570 1.00 88.88 82 LYS A O 1
ATOM 622 N N . ASN A 1 83 ? -15.578 -1.637 4.530 1.00 79.56 83 ASN A N 1
ATOM 623 C CA . ASN A 1 83 ? -16.666 -2.490 4.058 1.00 79.56 83 ASN A CA 1
ATOM 624 C C . ASN A 1 83 ? -16.111 -3.447 3.015 1.00 79.56 83 ASN A C 1
ATOM 626 O O . ASN A 1 83 ? -15.664 -2.927 2.008 1.00 79.56 83 ASN A O 1
ATOM 630 N N . PRO A 1 84 ? -16.134 -4.774 3.164 1.00 61.88 84 PRO A N 1
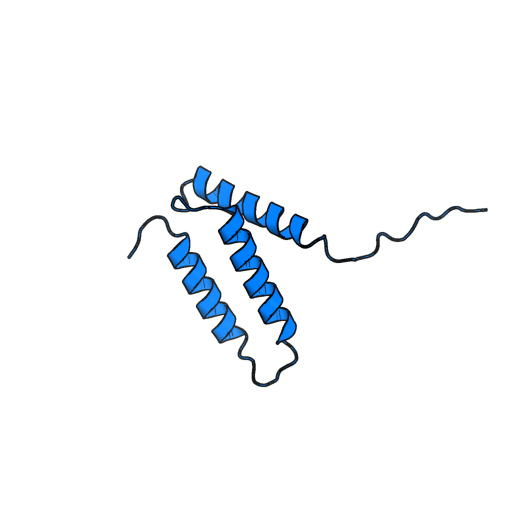ATOM 631 C CA . PRO A 1 84 ? -15.818 -5.680 2.060 1.00 61.88 84 PRO A CA 1
ATOM 632 C C . PRO A 1 84 ? -16.938 -5.603 1.004 1.00 61.88 84 PRO A C 1
ATOM 634 O O . PRO A 1 84 ? -18.112 -5.640 1.361 1.00 61.88 84 PRO A O 1
ATOM 637 N N . SER A 1 85 ? -16.600 -5.442 -0.277 1.00 58.56 85 SER A N 1
ATOM 638 C CA . SER A 1 85 ? -17.533 -5.602 -1.409 1.00 58.56 85 SER A CA 1
ATOM 639 C C . SER A 1 85 ? -16.955 -6.606 -2.374 1.00 58.56 85 SER A C 1
ATOM 641 O O . SER A 1 85 ? -15.739 -6.447 -2.639 1.00 58.56 85 SER A O 1
#

Radius of gyration: 17.43 Å; chains: 1; bounding box: 57×33×33 Å